Protein AF-A0A351CM19-F1 (afdb_monomer)

pLDDT: mean 95.4, std 2.71, range [86.06, 98.5]

Mean predicted aligned error: 3.97 Å

Foldseek 3Di:
DDDDFPAQVVVVDPDDDDDAAADDPVQAFQDDCVRDVCRVVPGGHRGDDDDDDDADDDDPVCCVVPVQVVLLRVQDDDDSVLSNVLNNCCVPVVDDSVVSVVVVCVVVVVSNVSSNVD

Solvent-accessible surface area (backbone atoms only — not comparable to full-atom values): 7344 Å² total; per-residue (Å²): 132,93,82,69,86,54,35,33,60,72,73,73,44,99,74,79,86,79,92,67,51,72,60,36,77,93,36,49,42,81,52,49,70,91,77,35,89,60,16,79,81,72,34,42,75,76,31,37,74,74,88,82,82,88,78,88,84,79,64,76,73,43,56,80,73,37,49,67,61,49,49,29,58,72,46,56,80,78,54,54,64,55,51,11,50,55,38,22,44,36,75,71,69,63,45,60,63,70,60,52,50,51,56,51,44,74,76,36,48,74,61,55,34,45,20,72,74,101

Nearest PDB structures (foldseek):
  4xz6-assembly2_B  TM=6.187E-01  e=1.286E-02  Ruegeria pomeroyi DSS-3
  2reg-assembly2_B  TM=9.169E-01  e=1.239E-01  unclassified
  3l6h-assembly1_A  TM=7.108E-01  e=2.913E-02  Lactococcus lactis
  2rej-assembly2_B  TM=8.014E-01  e=1.807E-01  unclassified
  3tmg-assembly4_D  TM=8.921E-01  e=8.181E-01  Borreliella burgdorferi

Secondary structure (DSSP, 8-state):
----SS-THHHHS---PPP-PPP-GGGEE---TTT-TTHHHH-EE-SPPPPPPP-----TTHHHH-HHHHHHHHH----HHHHHHHHHHHHTS---HHHHHHHHHHH-HHHHHHHHT-

Radius of gyration: 19.18 Å; Cα contacts (8 Å, |Δi|>4): 102; chains: 1; bounding box: 45×34×44 Å

Structure (mmCIF, N/CA/C/O backbone):
data_AF-A0A351CM19-F1
#
_entry.id   AF-A0A351CM19-F1
#
loop_
_atom_site.group_PDB
_atom_site.id
_atom_site.type_symbol
_atom_site.label_atom_id
_atom_site.label_alt_id
_atom_site.label_comp_id
_atom_site.label_asym_id
_atom_site.label_entity_id
_atom_site.label_seq_id
_atom_site.pdbx_PDB_ins_code
_atom_site.Cartn_x
_atom_site.Cartn_y
_atom_site.Cartn_z
_atom_site.occupancy
_atom_site.B_iso_or_equiv
_atom_site.auth_seq_id
_atom_site.auth_comp_id
_atom_site.auth_asym_id
_atom_site.auth_atom_id
_atom_site.pdbx_PDB_model_num
ATOM 1 N N . PHE A 1 1 ? 7.314 -1.381 -17.593 1.00 86.06 1 PHE A N 1
ATOM 2 C CA . PHE A 1 1 ? 6.979 -0.043 -17.057 1.00 86.06 1 PHE A CA 1
ATOM 3 C C . PHE A 1 1 ? 7.296 -0.037 -15.567 1.00 86.06 1 PHE A C 1
ATOM 5 O O . PHE A 1 1 ? 7.400 -1.118 -15.000 1.00 86.06 1 PHE A O 1
ATOM 12 N N . TYR A 1 2 ? 7.483 1.128 -14.943 1.00 87.56 2 TYR A N 1
ATOM 13 C CA . TYR A 1 2 ? 7.652 1.198 -13.488 1.00 87.56 2 TYR A CA 1
ATOM 14 C C . TYR A 1 2 ? 6.308 0.984 -12.785 1.00 87.56 2 TYR A C 1
ATOM 16 O O . TYR A 1 2 ? 5.309 1.594 -13.166 1.00 87.56 2 TYR A O 1
ATOM 24 N N . CYS A 1 3 ? 6.291 0.140 -11.759 1.00 90.69 3 CYS A N 1
ATOM 25 C CA . CYS A 1 3 ? 5.141 -0.064 -10.892 1.00 90.69 3 CYS A CA 1
ATOM 26 C C . CYS A 1 3 ? 5.605 -0.475 -9.491 1.00 90.69 3 CYS A C 1
ATOM 28 O O . CYS A 1 3 ? 6.767 -0.824 -9.293 1.00 90.69 3 CYS A O 1
ATOM 30 N N . TYR A 1 4 ? 4.684 -0.456 -8.534 1.00 90.50 4 TYR A N 1
ATOM 31 C CA . TYR A 1 4 ? 4.888 -0.923 -7.169 1.00 90.50 4 TYR A CA 1
ATOM 32 C C . TYR A 1 4 ? 3.811 -1.949 -6.803 1.00 90.50 4 TYR A C 1
ATOM 34 O O . TYR A 1 4 ? 2.729 -1.991 -7.394 1.00 90.50 4 TYR A O 1
ATOM 42 N N . LYS A 1 5 ? 4.110 -2.796 -5.821 1.00 92.19 5 LYS A N 1
ATOM 43 C CA . LYS A 1 5 ? 3.127 -3.661 -5.167 1.00 92.19 5 LYS A CA 1
ATOM 44 C C . LYS A 1 5 ? 2.995 -3.180 -3.720 1.00 92.19 5 LYS A C 1
ATOM 46 O O . LYS A 1 5 ? 4.031 -3.039 -3.070 1.00 92.19 5 LYS A O 1
ATOM 51 N N . PRO A 1 6 ? 1.782 -2.893 -3.219 1.00 94.31 6 PRO A N 1
ATOM 52 C CA . PRO A 1 6 ? 0.463 -3.201 -3.798 1.00 94.31 6 PRO A CA 1
ATOM 53 C C . PRO A 1 6 ? -0.073 -2.190 -4.835 1.00 94.31 6 PRO A C 1
ATOM 55 O O . PRO A 1 6 ? 0.155 -0.993 -4.698 1.00 94.31 6 PRO A O 1
ATOM 58 N N . HIS A 1 7 ? -0.826 -2.658 -5.844 1.00 95.44 7 HIS A N 1
ATOM 59 C CA . HIS A 1 7 ? -1.511 -1.821 -6.857 1.00 95.44 7 HIS A CA 1
ATOM 60 C C . HIS A 1 7 ? -2.619 -2.605 -7.609 1.00 95.44 7 HIS A C 1
ATOM 62 O O . HIS A 1 7 ? -2.541 -3.822 -7.735 1.00 95.44 7 HIS A O 1
ATOM 68 N N . ALA A 1 8 ? -3.626 -1.938 -8.189 1.00 95.44 8 ALA A N 1
ATOM 69 C CA . ALA A 1 8 ? -4.734 -2.618 -8.889 1.00 95.44 8 ALA A CA 1
ATOM 70 C C . ALA A 1 8 ? -4.305 -3.396 -10.154 1.00 95.44 8 ALA A C 1
ATOM 72 O O . ALA A 1 8 ? -4.947 -4.371 -10.537 1.00 95.44 8 ALA A O 1
ATOM 73 N N . ILE A 1 9 ? -3.204 -2.987 -10.797 1.00 94.75 9 ILE A N 1
ATOM 74 C CA . ILE A 1 9 ? -2.695 -3.611 -12.036 1.00 94.75 9 ILE A CA 1
ATOM 75 C C . ILE A 1 9 ? -2.403 -5.108 -11.866 1.00 94.75 9 ILE A C 1
ATOM 77 O O . ILE A 1 9 ? -2.582 -5.864 -12.815 1.00 94.75 9 ILE A O 1
ATOM 81 N N . TRP A 1 10 ? -2.029 -5.527 -10.650 1.00 92.94 10 TRP A N 1
ATOM 82 C CA . TRP A 1 10 ? -1.745 -6.920 -10.299 1.00 92.94 10 TRP A CA 1
ATOM 83 C C . TRP A 1 10 ? -2.983 -7.829 -10.408 1.00 92.94 10 TRP A C 1
ATOM 85 O O . TRP A 1 10 ? -2.823 -9.037 -10.509 1.00 92.94 10 TRP A O 1
ATOM 95 N N . GLY A 1 11 ? -4.199 -7.262 -10.414 1.00 89.62 11 GLY A N 1
ATOM 96 C CA . GLY A 1 11 ? -5.452 -7.979 -10.698 1.00 89.62 11 GLY A CA 1
ATOM 97 C 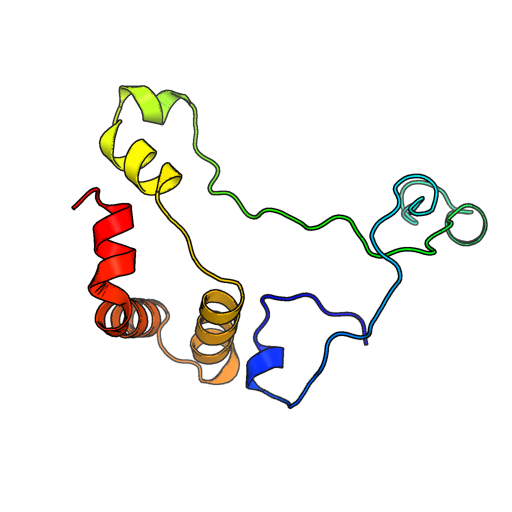C . GLY A 1 11 ? -6.016 -7.739 -12.105 1.00 89.62 11 GLY A C 1
ATOM 98 O O . GLY A 1 11 ? -6.965 -8.402 -12.510 1.00 89.62 11 GLY A O 1
ATOM 99 N N . MET A 1 12 ? -5.460 -6.790 -12.866 1.00 92.44 12 MET A N 1
ATOM 100 C CA . MET A 1 12 ? -5.935 -6.448 -14.216 1.00 92.44 12 MET A CA 1
ATOM 101 C C . MET A 1 12 ? -5.211 -7.219 -15.320 1.00 92.44 12 MET A C 1
ATOM 103 O O . MET A 1 12 ? -5.759 -7.387 -16.408 1.00 92.44 12 MET A O 1
ATOM 107 N N . ALA A 1 13 ? -3.965 -7.615 -15.075 1.00 91.94 13 ALA A N 1
ATOM 108 C CA . ALA A 1 13 ? -3.109 -8.259 -16.057 1.00 91.94 13 ALA A CA 1
ATOM 109 C C . ALA A 1 13 ? -2.139 -9.226 -15.373 1.00 91.94 13 ALA A C 1
ATOM 111 O O . ALA A 1 13 ? -1.762 -9.025 -14.220 1.00 91.94 13 ALA A O 1
ATOM 112 N N . ASP A 1 14 ? -1.698 -10.238 -16.120 1.00 92.25 14 ASP A N 1
ATOM 113 C CA . ASP A 1 14 ? -0.632 -11.143 -15.695 1.00 92.25 14 ASP A CA 1
ATOM 114 C C . ASP A 1 14 ? 0.721 -10.427 -15.813 1.00 92.25 14 ASP A C 1
ATOM 116 O O . ASP A 1 14 ? 1.361 -10.398 -16.868 1.00 92.25 14 ASP A O 1
ATOM 120 N N . VAL A 1 15 ? 1.098 -9.732 -14.741 1.00 92.50 15 VAL A N 1
ATOM 121 C CA . VAL A 1 15 ? 2.357 -8.994 -14.635 1.00 92.50 15 VAL A CA 1
ATOM 122 C C . VAL A 1 15 ? 3.255 -9.636 -13.586 1.00 92.50 15 VAL A C 1
ATOM 124 O O . VAL A 1 15 ? 2.794 -10.143 -12.566 1.00 92.50 15 VAL A O 1
ATOM 127 N N . VAL A 1 16 ? 4.566 -9.566 -13.813 1.00 92.50 16 VAL A N 1
ATOM 128 C CA . VAL A 1 16 ? 5.582 -10.097 -12.898 1.00 92.50 16 VAL A CA 1
ATOM 129 C C . VAL A 1 16 ? 6.546 -8.995 -12.471 1.00 92.50 16 VAL A C 1
ATOM 131 O O . VAL A 1 16 ? 6.905 -8.125 -13.267 1.00 92.50 16 VAL A O 1
ATOM 134 N N . MET A 1 17 ? 6.990 -9.034 -11.210 1.00 90.56 17 MET A N 1
ATOM 135 C CA . MET A 1 17 ? 8.123 -8.213 -10.776 1.00 90.56 17 MET A CA 1
ATOM 136 C C . MET A 1 17 ? 9.394 -8.748 -11.432 1.00 90.56 17 MET A C 1
ATOM 138 O O . MET A 1 17 ? 9.701 -9.934 -11.310 1.00 90.56 17 MET A O 1
ATOM 142 N N . LEU A 1 18 ? 10.149 -7.875 -12.096 1.00 92.00 18 LEU A N 1
ATOM 143 C CA . LEU A 1 18 ? 11.461 -8.245 -12.617 1.00 92.00 18 LEU A CA 1
ATOM 144 C C . LEU A 1 18 ? 12.439 -8.496 -11.463 1.00 92.00 18 LEU A C 1
ATOM 146 O O . LEU A 1 18 ? 12.398 -7.834 -10.422 1.00 92.00 18 LEU A O 1
ATOM 150 N N . THR A 1 19 ? 13.332 -9.464 -11.655 1.00 92.00 19 THR A N 1
ATOM 151 C CA . THR A 1 19 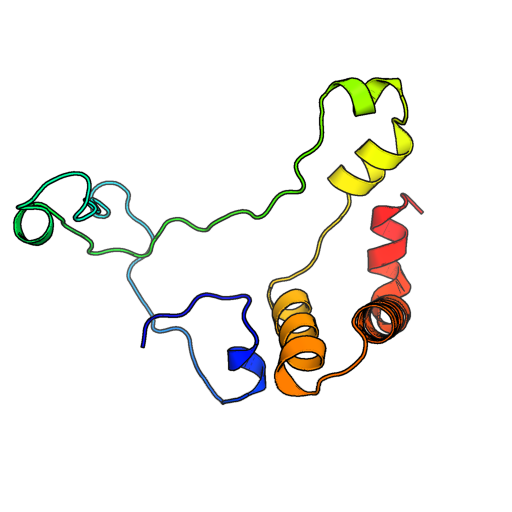? 14.410 -9.727 -10.702 1.00 92.00 19 THR A CA 1
ATOM 152 C C . THR A 1 19 ? 15.484 -8.655 -10.836 1.00 92.00 19 THR A C 1
ATOM 154 O O . THR A 1 19 ? 16.057 -8.462 -11.903 1.00 92.00 19 THR A O 1
ATOM 157 N N . GLU A 1 20 ? 15.787 -8.003 -9.721 1.00 91.12 20 GLU A N 1
ATOM 158 C CA . GLU A 1 20 ? 16.842 -7.000 -9.578 1.00 91.12 20 GLU A CA 1
ATOM 159 C C . GLU A 1 20 ? 17.804 -7.428 -8.452 1.00 91.12 20 GLU A C 1
ATOM 161 O O . GLU A 1 20 ? 17.391 -8.198 -7.5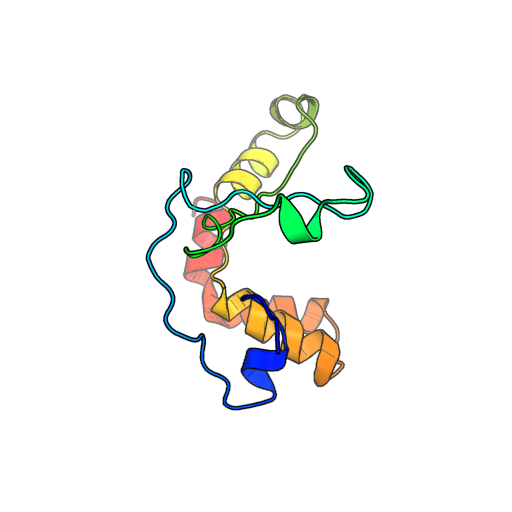69 1.00 91.12 20 GLU A O 1
ATOM 166 N N . PRO A 1 21 ? 19.060 -6.940 -8.432 1.00 95.69 21 PRO A N 1
ATOM 167 C CA . PRO A 1 21 ? 19.981 -7.182 -7.322 1.00 95.69 21 PRO A CA 1
ATOM 168 C C . PRO A 1 21 ? 19.386 -6.727 -5.985 1.00 95.69 21 PRO A C 1
ATOM 170 O O . PRO A 1 21 ? 18.716 -5.697 -5.928 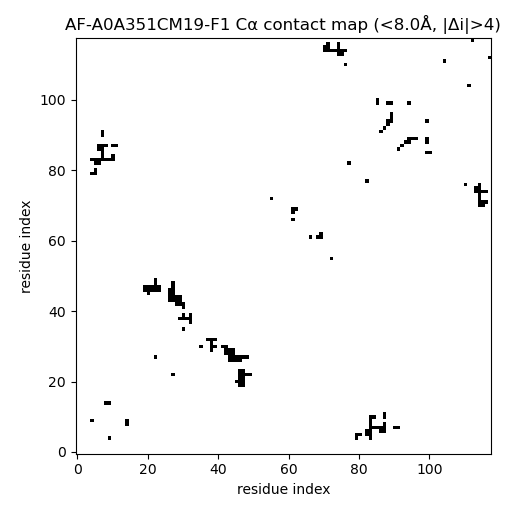1.00 95.69 21 PRO A O 1
ATOM 173 N N . THR A 1 22 ? 19.632 -7.471 -4.901 1.00 95.81 22 THR A N 1
ATOM 174 C CA . THR A 1 22 ? 19.193 -7.088 -3.546 1.00 95.81 22 THR A CA 1
ATOM 175 C C . THR A 1 22 ? 19.595 -5.653 -3.227 1.00 95.81 22 THR A C 1
ATOM 177 O O . THR A 1 22 ? 20.670 -5.220 -3.642 1.00 95.81 22 THR A O 1
ATOM 180 N N . HIS A 1 23 ? 18.730 -4.934 -2.503 1.00 95.44 23 HIS A N 1
ATOM 181 C CA . HIS A 1 23 ? 18.996 -3.558 -2.101 1.00 95.44 23 HIS A CA 1
ATOM 182 C C . HIS A 1 23 ? 20.382 -3.438 -1.462 1.00 95.44 23 HIS A C 1
ATOM 184 O O . HIS A 1 23 ? 20.719 -4.169 -0.529 1.00 95.44 23 HIS A O 1
ATOM 190 N N . ASP A 1 24 ? 21.158 -2.505 -1.994 1.00 96.75 24 ASP A N 1
ATOM 191 C CA . ASP A 1 24 ? 22.507 -2.171 -1.563 1.00 96.75 24 ASP A CA 1
ATOM 192 C C . ASP A 1 24 ? 22.568 -0.641 -1.457 1.00 96.75 24 ASP A C 1
ATOM 194 O O . ASP A 1 24 ? 22.515 0.023 -2.502 1.00 96.75 24 ASP A O 1
ATOM 198 N N . PRO A 1 25 ? 22.626 -0.080 -0.233 1.00 95.19 25 PRO A N 1
ATOM 199 C CA . PRO A 1 25 ? 22.633 1.363 -0.013 1.00 95.19 25 PRO A CA 1
ATOM 200 C C . PRO A 1 25 ? 23.787 2.087 -0.714 1.00 95.19 25 PRO A C 1
ATOM 202 O O . PRO A 1 25 ? 23.610 3.221 -1.152 1.00 95.19 25 PRO A O 1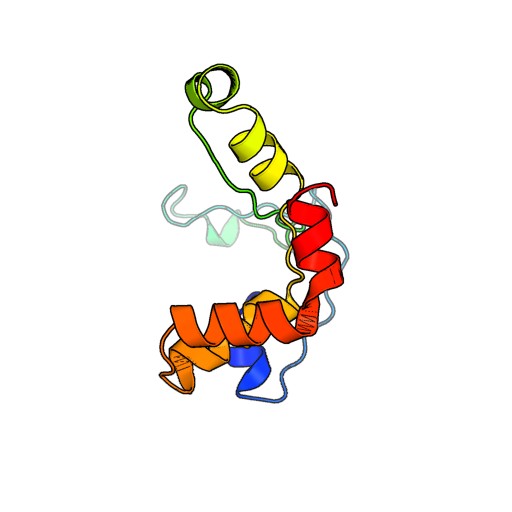
ATOM 205 N N . GLU A 1 26 ? 24.948 1.443 -0.882 1.00 96.06 26 GLU A N 1
ATOM 206 C CA . GLU A 1 26 ? 26.100 2.039 -1.578 1.00 96.06 26 GLU A CA 1
ATOM 207 C C . GLU A 1 26 ? 25.872 2.122 -3.093 1.00 96.06 26 GLU A C 1
ATOM 209 O O . GLU A 1 26 ? 26.489 2.928 -3.789 1.00 96.06 26 GLU A O 1
ATOM 214 N N . LYS A 1 27 ? 24.950 1.303 -3.611 1.00 96.38 27 LYS A N 1
ATOM 215 C CA . LYS A 1 27 ? 24.562 1.251 -5.027 1.00 96.38 27 LYS A CA 1
ATOM 216 C C . LYS A 1 27 ? 23.194 1.874 -5.300 1.00 96.38 27 LYS A C 1
ATOM 218 O O . LYS A 1 27 ? 22.668 1.698 -6.400 1.00 96.38 27 LYS A O 1
ATOM 223 N N . TYR A 1 28 ? 22.617 2.571 -4.321 1.00 95.50 28 TYR A N 1
ATOM 224 C CA . TYR A 1 28 ? 21.318 3.230 -4.431 1.00 95.50 28 TYR A CA 1
ATOM 225 C C . TYR A 1 28 ? 21.432 4.720 -4.076 1.00 95.50 28 TYR A C 1
ATOM 227 O O . TYR A 1 28 ? 20.959 5.185 -3.041 1.00 95.50 28 TYR A O 1
ATOM 235 N N . ASN A 1 29 ? 22.063 5.489 -4.962 1.00 95.62 29 ASN A N 1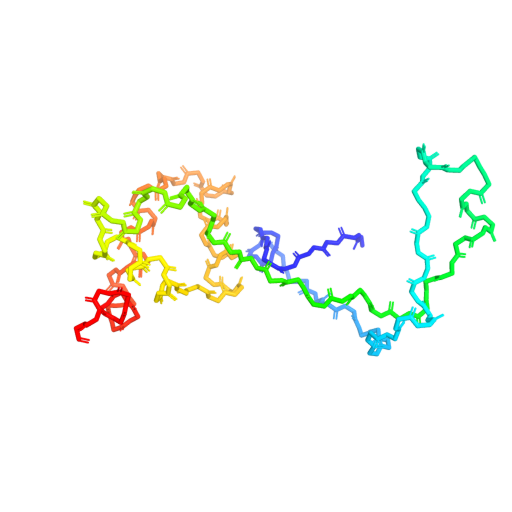
ATOM 236 C CA . ASN A 1 29 ? 22.113 6.946 -4.903 1.00 95.62 29 ASN A CA 1
ATOM 237 C C . ASN A 1 29 ? 21.185 7.550 -5.965 1.00 95.62 29 ASN A C 1
ATOM 239 O O . ASN A 1 29 ? 21.575 7.733 -7.118 1.00 95.62 29 ASN A O 1
ATOM 243 N N . MET A 1 30 ? 19.952 7.870 -5.580 1.00 94.56 30 MET A N 1
ATOM 244 C CA . MET A 1 30 ? 18.978 8.507 -6.468 1.00 94.56 30 MET A CA 1
ATOM 245 C C . MET A 1 30 ? 18.847 9.997 -6.142 1.00 94.56 30 MET A C 1
ATOM 247 O O . MET A 1 30 ? 18.289 10.365 -5.107 1.00 94.56 30 MET A O 1
ATOM 251 N N . ILE A 1 31 ? 19.290 10.860 -7.056 1.00 96.50 31 ILE A N 1
ATOM 252 C CA . ILE A 1 31 ? 19.116 12.311 -6.954 1.00 96.50 31 ILE A CA 1
ATOM 253 C C . ILE A 1 31 ? 17.882 12.703 -7.766 1.00 96.50 31 ILE A C 1
ATOM 255 O O . ILE A 1 31 ? 17.694 12.264 -8.898 1.00 96.50 31 ILE A O 1
ATOM 259 N N . GLN A 1 32 ? 17.006 13.514 -7.177 1.00 95.56 32 GLN A N 1
ATOM 260 C CA . GLN A 1 32 ? 15.791 13.964 -7.852 1.00 95.56 32 GLN A CA 1
ATOM 261 C C . GLN A 1 32 ? 16.079 15.193 -8.727 1.00 95.56 32 GLN A C 1
ATOM 263 O O . GLN A 1 32 ? 16.846 16.057 -8.299 1.00 95.56 32 GLN A O 1
ATOM 268 N N . PRO A 1 33 ? 15.397 15.361 -9.878 1.00 96.44 33 PRO A N 1
ATOM 269 C CA . PRO A 1 33 ? 15.588 16.524 -10.752 1.00 96.44 33 PRO A CA 1
ATOM 270 C C . PRO A 1 33 ? 15.389 17.879 -10.061 1.00 96.44 33 PRO A C 1
ATOM 272 O O . PRO A 1 33 ? 16.014 18.869 -10.420 1.00 96.44 33 PRO A O 1
ATOM 275 N N . LYS A 1 34 ? 14.523 17.931 -9.040 1.00 96.75 34 LYS A N 1
ATOM 276 C CA . LYS A 1 34 ? 14.291 19.139 -8.231 1.00 96.75 34 LYS A CA 1
ATOM 277 C C . LYS A 1 34 ? 15.437 19.474 -7.270 1.00 96.75 34 LYS A C 1
ATOM 279 O O . LYS A 1 34 ? 15.470 20.575 -6.736 1.00 96.75 34 LYS A O 1
ATOM 284 N N . THR A 1 35 ? 16.301 18.504 -6.981 1.00 97.56 35 THR A N 1
ATOM 285 C CA . THR A 1 35 ? 17.410 18.632 -6.032 1.00 97.56 35 THR A CA 1
ATOM 286 C C . THR A 1 35 ? 18.692 19.063 -6.744 1.00 97.56 35 THR A C 1
ATOM 288 O O . THR A 1 35 ? 19.429 19.871 -6.192 1.00 97.56 35 THR A O 1
ATOM 291 N N . ASP A 1 36 ? 18.946 18.565 -7.959 1.00 97.38 36 ASP A N 1
ATOM 292 C CA . ASP A 1 36 ? 20.129 18.904 -8.762 1.00 97.38 36 ASP A CA 1
ATOM 293 C C . ASP A 1 36 ? 19.793 18.834 -10.264 1.00 97.38 36 ASP A C 1
ATOM 295 O O . ASP A 1 36 ? 19.165 17.877 -10.719 1.00 97.38 36 ASP A O 1
ATOM 299 N N . ALA A 1 37 ? 20.225 19.824 -11.049 1.00 97.38 37 ALA A N 1
ATOM 300 C CA . ALA A 1 37 ? 20.028 19.828 -12.500 1.00 97.38 37 ALA A CA 1
ATOM 301 C C . ALA A 1 37 ? 20.820 18.707 -13.202 1.00 97.38 37 ALA A C 1
ATOM 303 O O . ALA A 1 37 ? 20.348 18.154 -14.195 1.00 97.38 37 ALA A O 1
ATOM 304 N N . ASP A 1 38 ? 21.966 18.308 -12.641 1.00 97.62 38 ASP A N 1
ATOM 305 C CA . ASP A 1 38 ? 22.807 17.212 -13.137 1.00 97.62 38 ASP A CA 1
ATOM 306 C C . ASP A 1 38 ? 22.414 15.850 -12.528 1.00 97.62 38 ASP A C 1
ATOM 308 O O . ASP A 1 38 ? 23.200 14.899 -12.554 1.00 97.62 38 ASP A O 1
ATOM 312 N N . TRP A 1 39 ? 21.218 15.723 -11.938 1.00 97.62 39 TRP A N 1
ATOM 313 C CA . TRP A 1 39 ? 20.767 14.503 -11.252 1.00 97.62 39 TRP A CA 1
ATOM 314 C C . TRP A 1 39 ? 20.991 13.226 -12.072 1.00 97.62 39 TRP A C 1
ATOM 316 O O . TRP A 1 39 ? 21.335 12.194 -11.503 1.00 97.62 39 TRP A O 1
ATOM 326 N N . TYR A 1 40 ? 20.811 13.293 -13.395 1.00 95.50 40 TYR A N 1
ATOM 327 C CA . TYR A 1 40 ? 20.892 12.133 -14.277 1.00 95.50 40 TYR A CA 1
ATOM 328 C C . TYR A 1 40 ? 22.305 11.549 -14.322 1.00 95.50 40 TYR A C 1
ATOM 330 O O . TYR A 1 40 ? 22.469 10.335 -14.283 1.00 95.50 40 TYR A O 1
ATOM 338 N N . THR A 1 41 ? 23.330 12.404 -14.372 1.00 97.12 41 THR A N 1
ATOM 339 C CA . THR A 1 41 ? 24.734 11.968 -14.434 1.00 97.12 41 THR A CA 1
ATOM 340 C C . THR A 1 41 ? 25.303 11.659 -13.052 1.00 97.12 41 THR A C 1
ATOM 342 O O . THR A 1 41 ? 26.226 10.857 -12.943 1.00 97.12 41 THR A O 1
ATOM 345 N N . LYS A 1 42 ? 24.758 12.278 -11.998 1.00 96.94 42 LYS A N 1
ATOM 346 C CA . LYS A 1 42 ? 25.198 12.090 -10.606 1.00 96.94 42 LYS A CA 1
ATOM 347 C C . LYS A 1 42 ? 24.495 10.934 -9.883 1.00 96.94 42 LYS A C 1
ATOM 349 O O . LYS A 1 42 ? 24.992 10.472 -8.857 1.00 96.94 42 LYS A O 1
ATOM 354 N N . SER A 1 43 ? 23.345 10.479 -10.376 1.00 97.06 43 SER A N 1
ATOM 355 C CA . SER A 1 43 ? 22.636 9.333 -9.799 1.00 97.06 43 SER A CA 1
ATOM 356 C C . SER A 1 43 ? 23.314 8.016 -10.169 1.00 97.06 43 SER A C 1
ATOM 358 O O . SER A 1 43 ? 23.829 7.847 -11.271 1.00 97.06 43 SER A O 1
ATOM 360 N N . TYR A 1 44 ? 23.255 7.052 -9.258 1.00 96.44 44 TYR A N 1
ATOM 361 C CA . TYR A 1 44 ? 23.691 5.682 -9.481 1.00 96.44 44 TYR A CA 1
ATOM 362 C C . TYR A 1 44 ? 22.735 4.726 -8.769 1.00 96.44 44 TYR A C 1
ATOM 364 O O . TYR A 1 44 ? 22.699 4.677 -7.542 1.00 96.44 44 TYR A O 1
ATOM 372 N N . VAL A 1 45 ? 21.941 3.986 -9.543 1.00 95.00 45 VAL A N 1
ATOM 373 C CA . VAL A 1 45 ? 20.939 3.039 -9.038 1.00 95.00 45 VAL A CA 1
ATOM 374 C C . VAL A 1 45 ? 21.177 1.692 -9.714 1.00 95.00 45 VAL A C 1
ATOM 376 O O . VAL A 1 45 ? 20.796 1.491 -10.864 1.00 95.00 45 VAL A O 1
ATOM 379 N N . ALA A 1 46 ? 21.863 0.792 -9.011 1.00 95.88 46 ALA A N 1
ATOM 380 C CA . ALA A 1 46 ? 22.257 -0.532 -9.507 1.00 95.88 46 ALA A CA 1
ATOM 381 C C . ALA A 1 46 ? 21.801 -1.683 -8.587 1.00 95.88 46 ALA A C 1
ATOM 383 O O . ALA A 1 46 ? 22.304 -2.804 -8.675 1.00 95.88 46 ALA A O 1
ATOM 384 N N . SER A 1 47 ? 20.856 -1.407 -7.690 1.00 95.75 47 SER A N 1
ATOM 385 C CA . SER A 1 47 ? 20.203 -2.370 -6.802 1.00 95.75 47 SER A CA 1
ATOM 386 C C . SER A 1 47 ? 18.710 -2.046 -6.685 1.00 95.75 47 SER A C 1
ATOM 388 O O . SER A 1 47 ? 18.274 -0.973 -7.107 1.00 95.75 47 SER A O 1
ATOM 390 N N . LYS A 1 48 ? 17.924 -2.966 -6.110 1.00 92.88 48 LYS A N 1
ATOM 391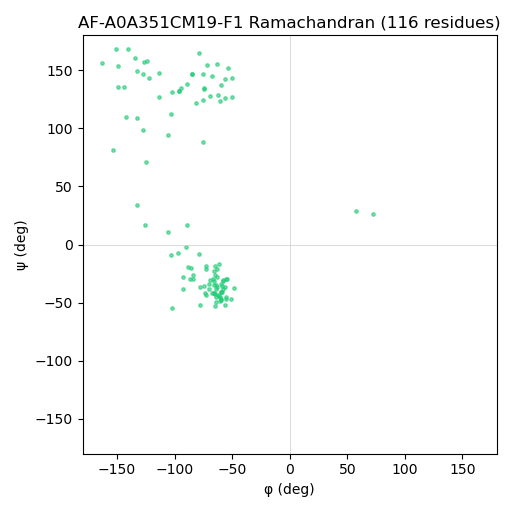 C CA . LYS A 1 48 ? 16.536 -2.696 -5.703 1.00 92.88 48 LYS A CA 1
ATOM 392 C C . LYS A 1 48 ? 16.470 -1.475 -4.794 1.00 92.88 48 LYS A C 1
ATOM 394 O O . LYS A 1 48 ? 17.386 -1.225 -4.011 1.00 92.88 48 LYS A O 1
ATOM 399 N N . ASP A 1 49 ? 15.336 -0.785 -4.812 1.00 90.56 49 ASP A N 1
ATOM 400 C CA . ASP A 1 49 ? 15.004 0.143 -3.731 1.00 90.56 49 ASP A CA 1
ATOM 401 C C . ASP A 1 49 ? 14.847 -0.617 -2.402 1.00 90.56 49 ASP A C 1
ATOM 403 O O . ASP A 1 49 ? 14.527 -1.811 -2.367 1.00 90.56 49 ASP A O 1
ATOM 407 N N . ALA A 1 50 ? 15.057 0.085 -1.293 1.00 92.38 50 ALA A N 1
ATOM 408 C CA . ALA A 1 50 ? 14.776 -0.441 0.031 1.00 92.38 50 ALA A CA 1
ATOM 409 C C . ALA A 1 50 ? 13.288 -0.793 0.148 1.00 92.38 50 ALA A C 1
ATOM 411 O O . ALA A 1 50 ? 12.430 0.002 -0.259 1.00 92.38 50 ALA A O 1
ATOM 412 N N . LEU A 1 51 ? 12.985 -1.947 0.757 1.00 90.56 51 LEU A N 1
ATOM 413 C CA . LEU A 1 51 ? 11.611 -2.354 1.042 1.00 90.56 51 LEU A CA 1
ATOM 414 C C . LEU A 1 51 ? 10.917 -1.270 1.875 1.00 90.56 51 LEU A C 1
ATOM 416 O O . LEU A 1 51 ? 11.426 -0.845 2.914 1.00 90.56 51 LEU A O 1
ATOM 420 N N . LYS A 1 52 ? 9.764 -0.802 1.396 1.00 90.69 52 LYS A N 1
ATOM 421 C CA . LYS A 1 52 ? 8.989 0.239 2.071 1.00 90.69 52 LYS A CA 1
ATOM 422 C C . LYS A 1 52 ? 8.015 -0.393 3.057 1.00 90.69 52 LYS A C 1
ATOM 424 O O . LYS A 1 52 ? 7.348 -1.368 2.724 1.00 90.69 52 LYS A O 1
ATOM 429 N N . ASN A 1 53 ? 7.903 0.215 4.235 1.00 90.06 53 ASN A N 1
ATOM 430 C CA . ASN A 1 53 ? 6.896 -0.127 5.234 1.00 90.06 53 ASN A CA 1
ATOM 431 C C . ASN A 1 53 ? 5.778 0.917 5.193 1.00 90.06 53 ASN A C 1
ATOM 433 O O . ASN A 1 53 ? 6.052 2.117 5.211 1.00 90.06 53 ASN A O 1
ATOM 437 N N . ILE A 1 54 ? 4.530 0.457 5.138 1.00 90.69 54 ILE A N 1
ATOM 438 C CA . ILE A 1 54 ? 3.344 1.311 5.240 1.00 90.69 54 ILE A CA 1
ATOM 439 C C . ILE A 1 54 ? 2.879 1.269 6.692 1.00 90.69 54 ILE A C 1
ATOM 441 O O . ILE A 1 54 ? 2.802 0.196 7.284 1.00 90.69 54 ILE A O 1
ATOM 445 N N . GLN A 1 55 ? 2.603 2.437 7.266 1.00 92.50 55 GLN A N 1
ATOM 446 C CA . GLN A 1 55 ? 2.228 2.582 8.669 1.00 92.50 55 GLN A CA 1
ATOM 447 C C . GLN A 1 55 ? 1.002 3.479 8.795 1.00 92.50 55 GLN A C 1
ATOM 449 O O . GLN A 1 55 ? 0.810 4.403 7.999 1.00 92.50 55 GLN A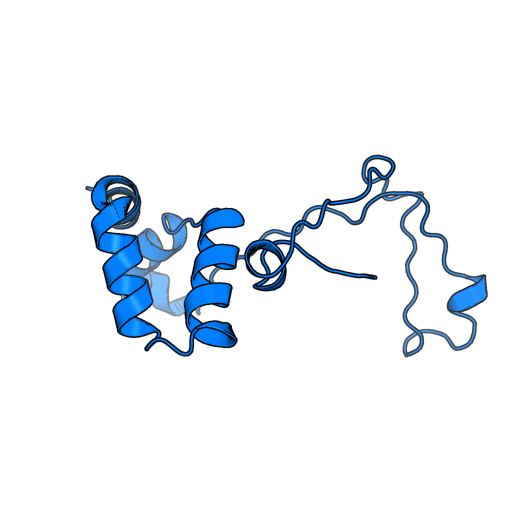 O 1
ATOM 454 N N . ILE A 1 56 ? 0.195 3.225 9.822 1.00 95.94 56 ILE A N 1
ATOM 455 C CA . ILE A 1 56 ? -0.844 4.156 10.253 1.00 95.94 56 ILE A CA 1
ATOM 456 C C . ILE A 1 56 ? -0.161 5.212 11.122 1.00 95.94 56 ILE A C 1
ATOM 458 O O . ILE A 1 56 ? 0.482 4.883 12.111 1.00 95.94 56 ILE A O 1
ATOM 462 N N . GLY A 1 57 ? -0.274 6.483 10.741 1.00 95.94 57 GLY A N 1
ATOM 463 C CA . GLY A 1 57 ? 0.177 7.599 11.571 1.00 95.94 57 GLY A CA 1
ATOM 464 C C . GLY A 1 57 ? -0.971 8.149 12.415 1.00 95.94 57 GLY A C 1
ATOM 465 O O . GLY A 1 57 ? -2.058 8.387 11.889 1.00 95.94 57 GLY A O 1
ATOM 466 N N . TRP A 1 58 ? -0.731 8.407 13.701 1.00 97.06 58 TRP A N 1
ATOM 467 C CA . TRP A 1 58 ? -1.688 9.068 14.595 1.00 97.06 58 TRP A CA 1
ATOM 468 C C . TRP A 1 58 ? -1.016 10.152 15.443 1.00 97.06 58 TRP A C 1
ATOM 470 O O . TRP A 1 58 ? 0.201 10.190 15.610 1.00 97.06 58 TRP A O 1
ATOM 480 N N . GLY A 1 59 ? -1.822 11.073 15.979 1.00 97.62 59 GLY A N 1
ATOM 481 C CA . GLY A 1 59 ? -1.327 12.078 16.917 1.00 97.62 59 GLY A CA 1
ATOM 482 C C . GLY A 1 59 ? -1.061 11.459 18.288 1.00 97.62 59 GLY A C 1
ATOM 483 O O . GLY A 1 59 ? -1.930 10.770 18.815 1.00 97.62 59 GLY A O 1
ATOM 484 N N . THR A 1 60 ? 0.077 11.775 18.909 1.00 96.75 60 THR A N 1
ATOM 485 C CA . THR A 1 60 ? 0.498 11.213 20.213 1.00 96.75 60 THR A CA 1
ATOM 486 C C . THR A 1 60 ? -0.542 11.391 21.322 1.00 96.75 60 THR A C 1
ATOM 488 O O . THR A 1 60 ? -0.694 10.533 22.182 1.00 96.75 60 THR A O 1
ATOM 491 N N . SER A 1 61 ? -1.355 12.456 21.275 1.00 97.50 61 SER A N 1
ATOM 492 C CA . SER A 1 61 ? -2.456 12.650 22.234 1.00 97.50 61 SER A CA 1
ATOM 493 C C . SER A 1 61 ? -3.525 11.546 22.209 1.00 97.50 61 SER A C 1
ATOM 495 O O . SER A 1 61 ? -4.328 11.468 23.135 1.00 97.50 61 SER A O 1
ATOM 497 N N . LEU A 1 62 ? -3.584 10.726 21.152 1.00 97.56 62 LEU A N 1
ATOM 498 C CA . LEU A 1 62 ? -4.527 9.614 21.043 1.00 97.56 62 LEU A CA 1
ATOM 499 C C . LEU A 1 62 ? -4.195 8.487 22.028 1.00 97.56 62 LEU A C 1
ATOM 501 O O . LEU A 1 62 ? -5.116 7.859 22.534 1.00 97.56 62 LEU A O 1
ATOM 505 N N . GLU A 1 63 ? -2.917 8.296 22.360 1.00 96.88 63 GLU A N 1
ATOM 506 C CA . GLU A 1 63 ? -2.445 7.239 23.266 1.00 96.88 63 GLU A CA 1
ATOM 507 C C . GLU A 1 63 ? -3.092 7.328 24.648 1.00 96.88 63 GLU A C 1
ATOM 509 O O . GLU A 1 63 ? -3.466 6.310 25.218 1.00 96.88 63 GLU A O 1
ATOM 514 N N . SER A 1 64 ? -3.303 8.542 25.165 1.00 97.19 64 SER A N 1
ATOM 515 C CA . SER A 1 64 ? -3.993 8.746 26.443 1.00 97.19 64 SER A CA 1
ATOM 516 C C . SER A 1 64 ? -5.514 8.827 26.310 1.00 97.19 64 SER A C 1
ATOM 518 O O . SER A 1 64 ? -6.229 8.464 27.241 1.00 97.19 64 SER A O 1
ATOM 520 N N . LYS A 1 65 ? -6.031 9.304 25.170 1.00 97.94 65 LYS A N 1
ATOM 521 C CA . LYS A 1 65 ? -7.477 9.476 24.944 1.00 97.94 65 LYS A CA 1
ATOM 522 C C . LYS A 1 65 ? -8.189 8.169 24.622 1.00 97.94 65 LYS A C 1
ATOM 524 O O . LYS A 1 65 ? -9.347 8.003 24.993 1.00 97.94 65 LYS A O 1
ATOM 529 N N . SER A 1 66 ? -7.536 7.282 23.879 1.00 97.00 66 SER A N 1
ATOM 530 C CA . SER A 1 66 ? -8.100 5.997 23.483 1.00 97.00 66 SER A CA 1
ATOM 531 C C . SER A 1 66 ? -6.992 4.966 23.234 1.00 97.00 66 SER A C 1
ATOM 533 O O . SER A 1 66 ? -6.628 4.711 22.083 1.00 97.00 66 SER A O 1
ATOM 535 N N . PRO A 1 67 ? -6.468 4.344 24.306 1.00 95.62 67 PRO A N 1
ATOM 536 C CA . PRO A 1 67 ? -5.457 3.294 24.194 1.00 95.62 67 PRO A CA 1
ATOM 537 C C . PRO A 1 67 ? -5.905 2.126 23.306 1.00 95.62 67 PRO A C 1
ATOM 539 O O . PRO A 1 67 ? -5.109 1.620 22.528 1.00 95.62 67 PRO A O 1
ATOM 542 N N . ALA A 1 68 ? -7.192 1.760 23.351 1.00 96.06 68 ALA A N 1
ATOM 543 C CA . ALA A 1 68 ? -7.745 0.668 22.547 1.00 96.06 68 ALA A CA 1
ATOM 544 C C . ALA A 1 68 ? -7.670 0.933 21.030 1.00 96.06 68 ALA A C 1
ATOM 546 O O . ALA A 1 68 ? -7.402 0.021 20.256 1.00 96.06 68 ALA A O 1
ATOM 547 N N . ILE A 1 69 ? -7.861 2.183 20.584 1.00 96.31 69 ILE A N 1
ATOM 548 C CA . ILE A 1 69 ? -7.699 2.533 19.162 1.00 96.31 69 ILE A CA 1
ATOM 549 C C . ILE A 1 69 ? -6.221 2.463 18.759 1.00 96.31 69 ILE A C 1
ATOM 551 O O . ILE A 1 69 ? -5.904 2.023 17.657 1.00 96.31 69 ILE A O 1
ATOM 555 N N . VAL A 1 70 ? -5.311 2.882 19.644 1.00 97.25 70 VAL A N 1
ATOM 556 C CA . VAL A 1 70 ? -3.867 2.776 19.393 1.00 97.25 70 VAL A CA 1
ATOM 557 C C . VAL A 1 70 ? -3.428 1.315 19.326 1.00 97.25 70 VAL A C 1
ATOM 559 O O . VAL A 1 70 ? -2.652 0.955 18.448 1.00 97.25 70 VAL A O 1
ATOM 562 N N . GLU A 1 71 ? -3.942 0.461 20.205 1.00 96.38 71 GLU A N 1
ATOM 563 C CA . GLU A 1 71 ? -3.710 -0.983 20.156 1.00 96.38 71 GLU A CA 1
ATOM 564 C C . GLU A 1 71 ? -4.208 -1.583 18.838 1.00 96.38 71 GLU A C 1
ATOM 566 O O . GLU A 1 71 ? -3.438 -2.241 18.142 1.00 96.38 71 GLU A O 1
ATOM 571 N N . PHE A 1 72 ? -5.430 -1.242 18.419 1.00 97.38 72 PHE A N 1
ATOM 572 C CA . PHE A 1 72 ? -5.946 -1.627 17.107 1.00 97.38 72 PHE A CA 1
ATOM 573 C C . PHE A 1 72 ? -5.023 -1.185 15.960 1.00 97.38 72 PHE A C 1
ATOM 575 O O . PHE A 1 72 ? -4.704 -1.989 15.089 1.00 97.38 72 PHE A O 1
ATOM 582 N N . PHE A 1 73 ? -4.543 0.065 15.954 1.00 96.94 73 PHE A N 1
ATOM 583 C CA . PHE A 1 73 ? -3.617 0.538 14.916 1.00 96.94 73 PHE A CA 1
ATOM 584 C C . PHE A 1 73 ? -2.274 -0.191 14.922 1.00 96.94 73 PHE A C 1
ATOM 586 O O . PHE A 1 73 ? -1.711 -0.408 13.852 1.00 96.94 73 PHE A O 1
ATOM 593 N N . ASN A 1 74 ? -1.765 -0.572 16.095 1.00 95.50 74 ASN A N 1
ATOM 594 C CA . ASN A 1 74 ? -0.532 -1.351 16.207 1.00 95.50 74 ASN A CA 1
ATOM 595 C C . ASN A 1 74 ? -0.705 -2.791 15.707 1.00 95.50 74 ASN A C 1
ATOM 597 O O . ASN A 1 74 ? 0.228 -3.348 15.134 1.00 95.50 74 ASN A O 1
ATOM 601 N N . ASN A 1 75 ? -1.887 -3.376 15.906 1.00 96.62 75 ASN A N 1
ATOM 602 C CA . ASN A 1 75 ? -2.191 -4.746 15.493 1.00 96.62 75 ASN A CA 1
ATOM 603 C C . ASN A 1 75 ? -2.663 -4.840 14.034 1.00 96.62 75 ASN A C 1
ATOM 605 O O . ASN A 1 75 ? -2.611 -5.915 13.437 1.00 96.62 75 ASN A O 1
ATOM 609 N N . PHE A 1 76 ? -3.131 -3.734 13.448 1.00 97.25 76 PHE A N 1
ATOM 610 C CA . PHE A 1 76 ? -3.641 -3.702 12.083 1.00 97.25 76 PHE A CA 1
ATOM 611 C C . PHE A 1 76 ? -2.573 -4.122 11.068 1.00 97.25 76 PHE A C 1
ATOM 613 O O . PHE A 1 76 ? -1.518 -3.498 10.934 1.00 97.25 76 PHE A O 1
ATOM 620 N N . GLN A 1 77 ? -2.888 -5.146 10.278 1.00 93.94 77 GLN A N 1
ATOM 621 C CA . GLN A 1 77 ? -2.013 -5.647 9.228 1.00 93.94 77 GLN A CA 1
ATOM 622 C C . GLN A 1 77 ? -2.816 -6.102 8.013 1.00 93.94 77 GLN A C 1
ATOM 624 O O . GLN A 1 77 ? -3.796 -6.830 8.135 1.00 93.94 77 GLN A O 1
ATOM 629 N N . LEU A 1 78 ? -2.337 -5.713 6.833 1.00 96.06 78 LEU A N 1
ATOM 630 C CA . LEU A 1 78 ? -2.770 -6.232 5.539 1.00 96.06 78 LEU A CA 1
ATOM 631 C C . LEU A 1 78 ? -1.545 -6.685 4.751 1.00 96.06 78 LEU A C 1
ATOM 633 O O . LEU A 1 78 ? -0.478 -6.069 4.833 1.00 96.06 78 LEU A O 1
ATOM 637 N N . THR A 1 79 ? -1.700 -7.733 3.949 1.00 95.25 79 THR A N 1
ATOM 638 C CA . THR A 1 79 ? -0.666 -8.126 2.991 1.00 95.25 79 THR A CA 1
ATOM 639 C C . THR A 1 79 ? -0.713 -7.236 1.749 1.00 95.25 79 THR A C 1
ATOM 641 O O . THR A 1 79 ? -1.693 -6.541 1.468 1.00 95.25 79 THR A O 1
ATOM 644 N N . SER A 1 80 ? 0.347 -7.261 0.938 1.00 94.06 80 SER A N 1
ATOM 645 C CA . SER A 1 80 ? 0.320 -6.560 -0.351 1.00 94.06 80 SER A CA 1
ATOM 646 C C . SER A 1 80 ? -0.688 -7.162 -1.341 1.00 94.06 80 SER A C 1
ATOM 648 O O . SER A 1 80 ? -1.124 -6.464 -2.259 1.00 94.06 80 SER A O 1
ATOM 650 N N . ASP A 1 81 ? -1.062 -8.432 -1.183 1.00 94.38 81 ASP A N 1
ATOM 651 C CA . ASP A 1 81 ? -2.097 -9.057 -2.011 1.00 94.38 81 ASP A CA 1
ATOM 652 C C . ASP A 1 81 ? -3.488 -8.560 -1.621 1.00 94.38 81 ASP A C 1
ATOM 654 O O . ASP A 1 81 ? -4.245 -8.160 -2.506 1.00 94.38 81 ASP A O 1
ATOM 658 N N . ASP A 1 82 ? -3.766 -8.435 -0.320 1.00 96.44 82 ASP A N 1
ATOM 659 C CA . ASP A 1 82 ? -5.015 -7.847 0.179 1.00 96.44 82 ASP A CA 1
ATOM 660 C C . ASP A 1 82 ? -5.220 -6.440 -0.378 1.00 96.44 82 ASP A C 1
ATOM 662 O O . ASP A 1 82 ? -6.242 -6.143 -0.992 1.00 96.44 82 ASP A O 1
ATOM 666 N N . VAL A 1 83 ? -4.214 -5.573 -0.243 1.00 96.31 83 VAL A N 1
ATOM 667 C CA . VAL A 1 83 ? -4.314 -4.185 -0.714 1.00 96.31 83 VAL A CA 1
ATOM 668 C C . VAL A 1 83 ? -4.441 -4.114 -2.240 1.00 96.31 83 VAL A C 1
ATOM 670 O O . VAL A 1 83 ? -5.161 -3.256 -2.752 1.00 96.31 83 VAL A O 1
ATOM 673 N N . SER A 1 84 ? -3.788 -5.013 -2.986 1.00 96.19 84 SER A N 1
ATOM 674 C CA . SER A 1 84 ? -3.921 -5.058 -4.452 1.00 96.19 84 SER A CA 1
ATOM 675 C C . SER A 1 84 ? -5.326 -5.489 -4.878 1.00 96.19 84 SER A C 1
ATOM 677 O O . SER A 1 84 ? -5.897 -4.877 -5.782 1.00 96.19 84 SER A O 1
ATOM 679 N N . TRP A 1 85 ? -5.903 -6.485 -4.198 1.00 96.56 85 TRP A N 1
ATOM 680 C CA . TRP A 1 85 ? -7.276 -6.931 -4.425 1.00 96.56 85 TRP A CA 1
ATOM 681 C C . TRP A 1 85 ? -8.286 -5.828 -4.088 1.00 96.56 85 TRP A C 1
ATOM 683 O O . TRP A 1 85 ? -9.098 -5.461 -4.936 1.00 96.56 85 TRP A O 1
ATOM 693 N N . LEU A 1 86 ? -8.171 -5.207 -2.908 1.00 97.44 86 LEU A N 1
ATOM 694 C CA . LEU A 1 86 ? -9.017 -4.080 -2.495 1.00 97.44 86 LEU A CA 1
ATOM 695 C C . LEU A 1 86 ? -8.965 -2.935 -3.523 1.00 97.44 86 LEU A C 1
ATOM 697 O O . LEU A 1 86 ? -9.999 -2.398 -3.927 1.00 97.44 86 LEU A O 1
ATOM 701 N N . ALA A 1 87 ? -7.763 -2.581 -3.992 1.00 96.94 87 ALA A N 1
ATOM 702 C CA . ALA A 1 87 ? -7.575 -1.533 -4.991 1.00 96.94 87 ALA A CA 1
ATOM 703 C C . ALA A 1 87 ? -8.224 -1.881 -6.340 1.00 96.94 87 ALA A C 1
ATOM 705 O O . ALA A 1 87 ? -8.786 -0.991 -6.985 1.00 96.94 87 ALA A O 1
ATOM 706 N N . TYR A 1 88 ? -8.162 -3.147 -6.762 1.00 97.06 88 TYR A N 1
ATOM 707 C CA . TYR A 1 88 ? -8.801 -3.633 -7.984 1.00 97.06 88 TYR A CA 1
ATOM 708 C C . TYR A 1 88 ? -10.329 -3.535 -7.903 1.00 97.06 88 TYR A C 1
ATOM 710 O O . TYR A 1 88 ? -10.953 -2.899 -8.756 1.00 97.06 88 TYR A O 1
ATOM 718 N N . GLU A 1 89 ? -10.930 -4.082 -6.847 1.00 98.12 89 GLU A N 1
ATOM 719 C CA . GLU A 1 89 ? -12.384 -4.090 -6.655 1.00 98.12 89 GLU A CA 1
ATOM 720 C C . GLU A 1 89 ? -12.972 -2.668 -6.628 1.00 98.12 89 GLU A C 1
ATOM 722 O O . GLU A 1 89 ? -13.999 -2.383 -7.249 1.00 98.12 89 GLU A O 1
ATOM 727 N N . VAL A 1 90 ? -12.285 -1.734 -5.968 1.00 97.75 90 VAL A N 1
ATOM 728 C CA . VAL A 1 90 ? -12.740 -0.341 -5.885 1.00 97.75 90 VAL A CA 1
ATOM 729 C C . VAL A 1 90 ? -12.451 0.429 -7.175 1.00 97.75 90 VAL A C 1
ATOM 731 O O . VAL A 1 90 ? -13.333 1.066 -7.751 1.00 97.75 90 VAL A O 1
ATOM 734 N N . SER A 1 91 ? -11.208 0.402 -7.659 1.00 96.00 91 SER A N 1
ATOM 735 C CA . SER A 1 91 ? -10.776 1.325 -8.719 1.00 96.00 91 SER A CA 1
ATOM 736 C C . SER A 1 91 ? -11.124 0.834 -10.119 1.00 96.00 91 SER A C 1
ATOM 738 O O . SER A 1 91 ? -11.341 1.661 -11.009 1.00 96.00 91 SER A O 1
ATOM 740 N N . VAL A 1 92 ? -11.186 -0.484 -10.319 1.00 96.88 92 VAL A N 1
ATOM 741 C CA . VAL A 1 92 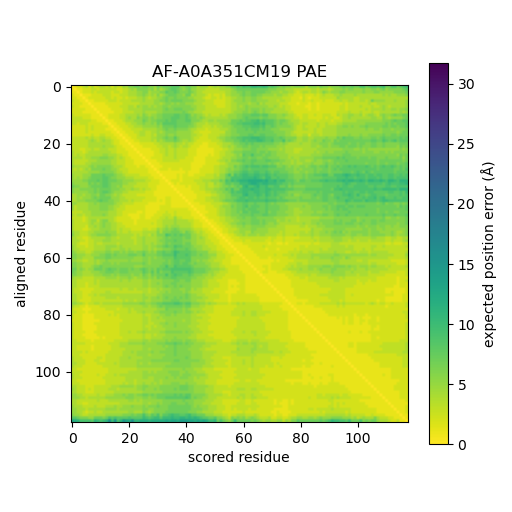? -11.430 -1.119 -11.621 1.00 96.88 92 VAL A CA 1
ATOM 742 C C . VAL A 1 92 ? -12.871 -1.595 -11.711 1.00 96.88 92 VAL A C 1
ATOM 744 O O . VAL A 1 92 ? -13.583 -1.164 -12.615 1.00 96.88 92 VAL A O 1
ATOM 747 N N . MET A 1 93 ? -13.322 -2.401 -10.744 1.00 97.25 93 MET A N 1
ATOM 748 C CA . MET A 1 93 ? -14.689 -2.945 -10.732 1.00 97.25 93 MET A CA 1
ATOM 749 C C . MET A 1 93 ? -15.740 -1.937 -10.253 1.00 97.25 93 MET A C 1
ATOM 751 O O . MET A 1 93 ? -16.934 -2.196 -10.383 1.00 97.25 93 MET A O 1
ATOM 755 N N . LYS A 1 94 ? -15.308 -0.773 -9.746 1.00 97.94 94 LYS A N 1
ATOM 756 C CA . LYS A 1 94 ? -16.177 0.329 -9.299 1.00 97.94 94 LYS A CA 1
ATOM 757 C C . LYS A 1 94 ? -17.169 -0.080 -8.204 1.00 97.94 94 LYS A C 1
ATOM 759 O O . LYS A 1 94 ? -18.244 0.509 -8.107 1.00 97.94 94 LYS A O 1
ATOM 764 N N . ARG A 1 95 ? -16.817 -1.073 -7.378 1.00 98.50 95 ARG A N 1
ATOM 765 C CA . ARG A 1 95 ? -17.612 -1.446 -6.200 1.00 98.50 95 ARG A CA 1
ATOM 766 C C . ARG A 1 95 ? -17.494 -0.381 -5.113 1.00 98.50 95 ARG A C 1
ATOM 768 O O . ARG A 1 95 ? -16.489 0.329 -5.031 1.00 98.50 95 ARG A O 1
ATOM 775 N N . ASP A 1 96 ? -18.509 -0.303 -4.256 1.00 98.50 96 ASP A N 1
ATOM 776 C CA . ASP A 1 96 ? -18.471 0.561 -3.079 1.00 98.50 96 ASP A CA 1
ATOM 777 C C . ASP A 1 96 ? -17.330 0.135 -2.127 1.00 98.50 96 ASP A C 1
ATOM 779 O O . ASP A 1 96 ? -17.247 -1.043 -1.763 1.00 98.50 96 ASP A O 1
ATOM 783 N N . PRO A 1 97 ? -16.450 1.058 -1.690 1.00 98.25 97 PRO A N 1
ATOM 784 C CA . PRO A 1 97 ? -15.329 0.715 -0.818 1.00 98.25 97 PRO A CA 1
ATOM 785 C C . PRO A 1 97 ? -15.736 0.066 0.507 1.00 98.25 97 PRO A C 1
ATOM 787 O O . PRO A 1 97 ? -15.024 -0.808 1.000 1.00 98.25 97 PRO A O 1
ATOM 790 N N . ALA A 1 98 ? -16.865 0.470 1.096 1.00 98.38 98 ALA A N 1
ATOM 791 C CA . ALA A 1 98 ? -17.297 -0.071 2.378 1.00 98.38 98 ALA A CA 1
ATOM 792 C C . ALA A 1 98 ? -17.849 -1.495 2.219 1.00 98.38 98 ALA A C 1
ATOM 794 O O . ALA A 1 98 ? -17.625 -2.341 3.085 1.00 98.38 98 ALA A O 1
ATOM 795 N N . GLU A 1 99 ? -18.538 -1.784 1.114 1.00 98.50 99 GLU A N 1
ATOM 796 C CA . GLU A 1 99 ? -18.946 -3.148 0.765 1.00 98.50 99 GLU A CA 1
ATOM 797 C C . GLU A 1 99 ? -17.748 -4.059 0.502 1.00 98.50 99 GLU A C 1
ATOM 799 O O . GLU A 1 99 ? -17.709 -5.168 1.029 1.00 98.50 99 GLU A O 1
ATOM 804 N N . VAL A 1 100 ? -16.756 -3.589 -0.258 1.00 98.50 100 VAL A N 1
ATOM 805 C CA . VAL A 1 100 ? -15.520 -4.340 -0.532 1.00 98.50 100 VAL A CA 1
ATOM 806 C C . VAL A 1 100 ? -14.763 -4.646 0.762 1.00 98.50 100 VAL A C 1
ATOM 808 O O . VAL A 1 100 ? -14.346 -5.784 0.972 1.00 98.50 100 VAL A O 1
ATOM 811 N N . ALA A 1 101 ? -14.625 -3.661 1.655 1.00 98.19 101 ALA A N 1
ATOM 812 C CA . ALA A 1 101 ? -13.983 -3.865 2.950 1.00 98.19 101 ALA A CA 1
ATOM 813 C C . ALA A 1 101 ? -14.734 -4.903 3.800 1.00 98.19 101 ALA A C 1
ATOM 815 O O . ALA A 1 101 ? -14.107 -5.793 4.366 1.00 98.19 101 ALA A O 1
ATOM 816 N N . ARG A 1 102 ? -16.072 -4.833 3.866 1.00 98.25 102 ARG A N 1
ATOM 817 C CA . ARG A 1 102 ? -16.891 -5.818 4.599 1.00 98.25 102 ARG A CA 1
ATOM 818 C C . ARG A 1 102 ? -16.770 -7.225 4.025 1.00 98.25 102 ARG A C 1
ATOM 820 O O . ARG A 1 102 ? -16.630 -8.173 4.789 1.00 98.25 102 ARG A O 1
ATOM 827 N N . ASP A 1 103 ? -16.794 -7.351 2.703 1.00 98.25 103 ASP A N 1
ATOM 828 C CA . ASP A 1 103 ? -16.608 -8.624 2.006 1.00 98.25 103 ASP A CA 1
ATOM 829 C C . ASP A 1 103 ? -15.235 -9.233 2.332 1.00 98.25 103 ASP A C 1
ATOM 831 O O . ASP A 1 103 ? -15.156 -10.395 2.732 1.00 98.25 103 ASP A O 1
ATOM 835 N N . TRP A 1 104 ? -14.164 -8.433 2.278 1.00 98.38 104 TRP A N 1
ATOM 836 C CA . TRP A 1 104 ? -12.830 -8.883 2.687 1.00 98.38 104 TRP A CA 1
ATOM 837 C C . TRP A 1 104 ? -12.797 -9.309 4.158 1.00 98.38 104 TRP A C 1
ATOM 839 O O . TRP A 1 104 ? -12.331 -10.405 4.454 1.00 98.38 104 TRP A O 1
ATOM 849 N N . MET A 1 105 ? -13.336 -8.495 5.074 1.00 97.88 105 MET A N 1
ATOM 850 C CA . MET A 1 105 ? -13.347 -8.808 6.510 1.00 97.88 105 MET A CA 1
ATOM 851 C C . MET A 1 105 ? -14.100 -10.113 6.803 1.00 97.88 105 MET A C 1
ATOM 853 O O . MET A 1 105 ? -13.594 -10.939 7.553 1.00 97.88 105 MET A O 1
ATOM 857 N N . SER A 1 106 ? -15.241 -10.357 6.145 1.00 97.62 106 SER A N 1
ATOM 858 C CA . SER A 1 106 ? -16.030 -11.592 6.319 1.00 97.62 106 SER A CA 1
ATOM 859 C C . SER A 1 106 ? -15.300 -12.871 5.891 1.00 97.62 106 SER A C 1
ATOM 861 O O . SER A 1 106 ? -15.654 -13.968 6.307 1.00 97.62 106 SER A O 1
ATOM 863 N N . LYS A 1 107 ? -14.272 -12.743 5.046 1.00 97.69 107 LYS A N 1
ATOM 864 C CA . LYS A 1 107 ? -13.438 -13.858 4.575 1.00 97.69 107 LYS A CA 1
ATOM 865 C C . LYS A 1 107 ? -12.138 -13.998 5.367 1.00 97.69 107 LYS A C 1
ATOM 867 O O . LYS A 1 107 ? -11.410 -14.963 5.158 1.00 97.69 107 LYS A O 1
ATOM 872 N N . ASN A 1 108 ? -11.845 -13.043 6.248 1.00 97.69 108 ASN A N 1
ATOM 873 C CA . ASN A 1 108 ? -10.583 -12.920 6.971 1.00 97.69 108 ASN A CA 1
ATOM 874 C C . ASN A 1 108 ? -10.818 -12.667 8.470 1.00 97.69 108 ASN A C 1
ATOM 876 O O . ASN A 1 108 ? -10.039 -11.957 9.102 1.00 97.69 108 ASN A O 1
ATOM 880 N N . GLU A 1 109 ? -11.882 -13.243 9.039 1.00 96.56 109 GLU A N 1
ATOM 881 C CA . GLU A 1 109 ? -12.321 -12.987 10.421 1.00 96.56 109 GLU A CA 1
ATOM 882 C C . GLU A 1 109 ? -11.180 -13.138 11.433 1.00 96.56 109 GLU A C 1
ATOM 884 O O . GLU A 1 109 ? -10.931 -12.216 12.194 1.00 96.56 109 GLU A O 1
ATOM 889 N N . GLY A 1 110 ? -10.383 -14.210 11.353 1.00 96.38 110 GLY A N 1
ATOM 890 C CA . GLY A 1 110 ? -9.253 -14.408 12.271 1.00 96.38 110 GLY A CA 1
ATOM 891 C C . GLY A 1 110 ? -8.154 -13.337 12.180 1.00 96.38 110 GLY A C 1
ATOM 892 O O . GLY A 1 110 ? -7.482 -13.063 13.170 1.00 96.38 110 GLY A O 1
ATOM 893 N N . ILE A 1 111 ? -7.968 -12.702 11.016 1.00 96.75 111 ILE A N 1
ATOM 894 C CA . ILE A 1 111 ? -7.047 -11.561 10.883 1.00 96.75 111 ILE A CA 1
ATOM 895 C C . ILE A 1 111 ? -7.660 -10.327 11.556 1.00 96.75 111 ILE A C 1
ATOM 897 O O . ILE A 1 111 ? -6.969 -9.620 12.286 1.00 96.75 111 ILE A O 1
ATOM 901 N N . VAL A 1 112 ? -8.955 -10.091 11.332 1.00 97.19 112 VAL A N 1
ATOM 902 C CA . VAL A 1 112 ? -9.695 -8.959 11.908 1.00 97.19 112 VAL A CA 1
ATOM 903 C C . VAL A 1 112 ? -9.777 -9.063 13.432 1.00 97.19 112 VAL A C 1
ATOM 905 O O . VAL A 1 112 ? -9.538 -8.074 14.121 1.00 97.19 112 VAL A O 1
ATOM 908 N N . ASP A 1 113 ? -10.045 -10.254 13.960 1.00 97.00 113 ASP A N 1
ATOM 909 C CA . ASP A 1 113 ? -10.058 -10.549 15.394 1.00 97.00 113 ASP A CA 1
ATOM 910 C C . ASP A 1 113 ? -8.689 -10.269 16.023 1.00 97.00 113 ASP A C 1
ATOM 912 O O . ASP A 1 113 ? -8.603 -9.616 17.065 1.00 97.00 113 ASP A O 1
ATOM 916 N N . GLY A 1 114 ? -7.606 -10.629 15.326 1.00 96.50 114 GLY A N 1
ATOM 917 C CA . GLY A 1 114 ? -6.245 -10.297 15.740 1.00 96.50 114 GLY A CA 1
ATOM 918 C C . GLY A 1 114 ? -5.994 -8.789 15.858 1.00 96.50 114 GLY A C 1
ATOM 919 O O . GLY A 1 114 ? -5.284 -8.355 16.766 1.00 96.50 114 GLY A O 1
ATOM 920 N N . TRP A 1 115 ? -6.614 -7.959 15.010 1.00 96.75 115 TRP A N 1
ATOM 921 C CA . TRP A 1 115 ? -6.528 -6.498 15.149 1.00 96.75 115 TRP A CA 1
ATOM 922 C C . TRP A 1 115 ? -7.200 -5.999 16.431 1.00 96.75 115 TRP A C 1
ATOM 924 O O . TRP A 1 115 ? -6.776 -4.998 17.005 1.00 96.75 115 TRP A O 1
ATOM 934 N N . LEU A 1 116 ? -8.246 -6.694 16.877 1.00 94.44 116 LEU A N 1
ATOM 935 C CA . LEU A 1 116 ? -9.036 -6.366 18.063 1.00 94.44 116 LEU A CA 1
ATOM 936 C C . LEU A 1 116 ? -8.501 -7.022 19.349 1.00 94.44 116 LEU A C 1
ATOM 938 O O . LEU A 1 116 ? -9.045 -6.760 20.420 1.00 94.44 116 LEU A O 1
ATOM 942 N N . GLY A 1 117 ? -7.442 -7.836 19.253 1.00 90.62 117 GLY A N 1
ATOM 943 C CA . GLY A 1 117 ? -6.848 -8.550 20.386 1.00 90.62 117 GLY A CA 1
ATOM 944 C C . GLY A 1 117 ? -7.699 -9.717 20.903 1.00 90.62 117 GLY A C 1
ATOM 945 O O . GLY A 1 117 ? -7.627 -10.025 22.094 1.00 90.62 117 GLY A O 1
ATOM 946 N N . LEU A 1 118 ? -8.529 -10.310 20.036 1.00 86.19 118 LEU A N 1
ATOM 947 C CA . LEU A 1 118 ? -9.455 -11.407 20.350 1.00 86.19 118 LEU A CA 1
ATOM 948 C C . LEU A 1 118 ? -8.855 -12.797 20.093 1.00 86.19 118 LEU A C 1
ATOM 950 O O . LEU A 1 118 ? -7.986 -12.928 19.201 1.00 86.19 118 LEU A O 1
#

Sequence (118 aa):
FYCYKPHAIWGMADVVMLTEPTHDPEKYNMIQPKTDADWYTKSYVASKDALKNIQIGWGTSLESKSPAIVEFFNNFQLTSDDVSWLAYEVSVMKRDPAEVARDWMSKNEGIVDGWLGL